Protein AF-A0A383DNS6-F1 (afdb_monomer_lite)

Radius of gyration: 18.75 Å; chains: 1; bounding box: 41×41×56 Å

Structure (mmCIF, N/CA/C/O backbone):
data_AF-A0A383DNS6-F1
#
_entry.id   AF-A0A383DNS6-F1
#
loop_
_atom_site.group_PDB
_atom_site.id
_atom_site.type_symbol
_atom_site.label_atom_id
_atom_site.label_alt_id
_atom_site.label_comp_id
_atom_site.label_asym_id
_atom_site.label_entity_id
_atom_site.label_seq_id
_atom_site.pdbx_PDB_ins_code
_atom_site.Cartn_x
_atom_site.Cartn_y
_atom_site.Cartn_z
_atom_site.occupancy
_atom_site.B_iso_or_equiv
_atom_site.auth_seq_id
_atom_site.auth_comp_id
_atom_site.auth_asym_id
_atom_site.auth_atom_id
_atom_site.pdbx_PDB_model_num
ATOM 1 N N . VAL A 1 1 ? 11.365 8.648 -9.607 1.00 61.88 1 VAL A N 1
ATOM 2 C CA . VAL A 1 1 ? 12.786 8.687 -10.021 1.00 61.88 1 VAL A CA 1
ATOM 3 C C . VAL A 1 1 ? 13.279 7.269 -9.886 1.00 61.88 1 VAL A C 1
ATOM 5 O O . VAL A 1 1 ? 13.293 6.775 -8.764 1.00 61.88 1 VAL A O 1
ATOM 8 N N . GLY A 1 2 ? 13.594 6.636 -11.009 1.00 69.00 2 GLY A N 1
ATOM 9 C CA . GLY A 1 2 ? 14.145 5.286 -11.066 1.00 69.00 2 GLY A CA 1
ATOM 10 C C . GLY A 1 2 ? 15.659 5.307 -11.101 1.00 69.00 2 GLY A C 1
ATOM 11 O O . GLY A 1 2 ? 16.267 6.366 -11.284 1.00 69.00 2 GLY A O 1
ATOM 12 N N . SER A 1 3 ? 16.276 4.141 -10.948 1.00 75.12 3 SER A N 1
ATOM 13 C CA . SER A 1 3 ? 17.708 3.951 -11.169 1.00 75.12 3 SER A CA 1
ATOM 14 C C . SER A 1 3 ? 17.950 2.822 -12.165 1.00 75.12 3 SER A C 1
ATOM 16 O O . SER A 1 3 ? 17.213 1.842 -12.237 1.00 75.12 3 SER A O 1
ATOM 18 N N . CYS A 1 4 ? 18.987 2.975 -12.987 1.00 80.88 4 CYS A N 1
ATOM 19 C CA . CYS A 1 4 ? 19.359 1.946 -13.946 1.00 80.88 4 CYS A CA 1
ATOM 20 C C . CYS A 1 4 ? 19.881 0.713 -13.207 1.00 80.88 4 CYS A C 1
ATOM 22 O O . CYS A 1 4 ? 20.874 0.822 -12.491 1.00 80.88 4 CYS A O 1
ATOM 24 N N . ILE A 1 5 ? 19.299 -0.465 -13.450 1.00 80.81 5 ILE A N 1
ATOM 25 C CA . ILE A 1 5 ? 19.682 -1.704 -12.744 1.00 80.81 5 ILE A CA 1
ATOM 26 C C . ILE A 1 5 ? 21.128 -2.152 -13.028 1.00 80.81 5 ILE A C 1
ATOM 28 O O . ILE A 1 5 ? 21.685 -2.971 -12.305 1.00 80.81 5 ILE A O 1
ATOM 32 N N . GLU A 1 6 ? 21.739 -1.623 -14.092 1.00 86.25 6 GLU A N 1
ATOM 33 C CA . GLU A 1 6 ? 23.095 -1.979 -14.526 1.00 86.25 6 GLU A CA 1
ATOM 34 C C . GLU A 1 6 ? 24.160 -0.999 -14.015 1.00 86.25 6 GLU A C 1
ATOM 36 O O . GLU A 1 6 ? 25.283 -1.400 -13.718 1.00 86.25 6 GLU A O 1
ATOM 41 N N . CYS A 1 7 ? 23.846 0.301 -13.948 1.00 86.38 7 CYS A N 1
ATOM 42 C CA . CYS A 1 7 ? 24.834 1.341 -13.629 1.00 86.38 7 CYS A CA 1
ATOM 43 C C . CYS A 1 7 ? 24.403 2.340 -12.546 1.00 86.38 7 CYS A C 1
ATOM 45 O O . CYS A 1 7 ? 25.157 3.266 -12.255 1.00 86.38 7 CYS A O 1
ATOM 47 N N . ASN A 1 8 ? 23.229 2.157 -11.934 1.00 80.38 8 ASN A N 1
ATOM 48 C CA . ASN A 1 8 ? 22.663 2.977 -10.854 1.00 80.38 8 ASN A CA 1
ATOM 49 C C . ASN A 1 8 ? 22.497 4.471 -11.178 1.00 80.38 8 ASN A C 1
ATOM 51 O O . ASN A 1 8 ? 22.346 5.296 -10.277 1.00 80.38 8 ASN A O 1
ATOM 55 N N . VAL A 1 9 ? 22.515 4.838 -12.460 1.00 83.31 9 VAL A N 1
ATOM 56 C CA . VAL A 1 9 ? 22.232 6.206 -12.905 1.00 83.31 9 VAL A CA 1
ATOM 57 C C . VAL A 1 9 ? 20.741 6.471 -12.753 1.00 83.31 9 VAL A C 1
ATOM 59 O O . VAL A 1 9 ? 19.923 5.668 -13.203 1.00 83.31 9 VAL A O 1
ATOM 62 N N . PHE A 1 10 ? 20.401 7.587 -12.111 1.00 79.75 10 PHE A N 1
ATOM 63 C CA . PHE A 1 10 ? 19.019 7.985 -11.870 1.00 79.75 10 PHE A CA 1
ATOM 64 C C . PHE A 1 10 ? 18.371 8.581 -13.121 1.00 79.75 10 PHE A C 1
ATOM 66 O O . PHE A 1 10 ? 19.014 9.331 -13.855 1.00 79.75 10 PHE A O 1
ATOM 73 N N . PHE A 1 11 ? 17.089 8.290 -13.325 1.00 75.81 11 PHE A N 1
ATOM 74 C CA . PHE A 1 11 ? 16.276 8.849 -14.404 1.00 75.81 11 PHE A CA 1
ATOM 75 C C . PHE A 1 11 ? 14.838 9.122 -13.938 1.00 75.81 11 PHE A C 1
ATOM 77 O O . PHE A 1 11 ? 14.376 8.613 -12.911 1.00 75.81 11 PHE A O 1
ATOM 84 N N . GLU A 1 12 ? 14.121 9.965 -14.678 1.00 72.81 12 GLU A N 1
ATOM 85 C CA . GLU A 1 12 ? 12.687 10.160 -14.462 1.00 72.81 12 GLU A CA 1
ATOM 86 C C . GLU A 1 12 ? 11.922 8.949 -15.003 1.00 72.81 12 GLU A C 1
ATOM 88 O O . GLU A 1 12 ? 12.080 8.562 -16.159 1.00 72.81 12 GLU A O 1
ATOM 93 N N . GLU A 1 13 ? 11.125 8.321 -14.140 1.00 67.06 13 GLU A N 1
ATOM 94 C CA . GLU A 1 13 ? 10.266 7.199 -14.513 1.00 67.06 13 GLU A CA 1
ATOM 95 C C . GLU A 1 13 ? 8.899 7.725 -14.932 1.00 67.06 13 GLU A C 1
ATOM 97 O O . GLU A 1 13 ? 8.251 8.440 -14.165 1.00 67.06 13 GLU A O 1
ATOM 102 N N . GLU A 1 14 ? 8.454 7.324 -16.121 1.00 66.69 14 GLU A N 1
ATOM 103 C CA . GLU A 1 14 ? 7.088 7.519 -16.598 1.00 66.69 14 GLU A CA 1
ATOM 104 C C . GLU A 1 14 ? 6.382 6.166 -16.714 1.00 66.69 14 GLU A C 1
ATOM 106 O O . GLU A 1 14 ? 6.950 5.176 -17.183 1.00 66.69 14 GLU A O 1
ATOM 111 N N . GLU A 1 15 ? 5.123 6.121 -16.287 1.00 62.78 15 GLU A N 1
ATOM 112 C CA . GLU A 1 15 ? 4.321 4.903 -16.335 1.00 62.78 15 GLU A CA 1
ATOM 113 C C . GL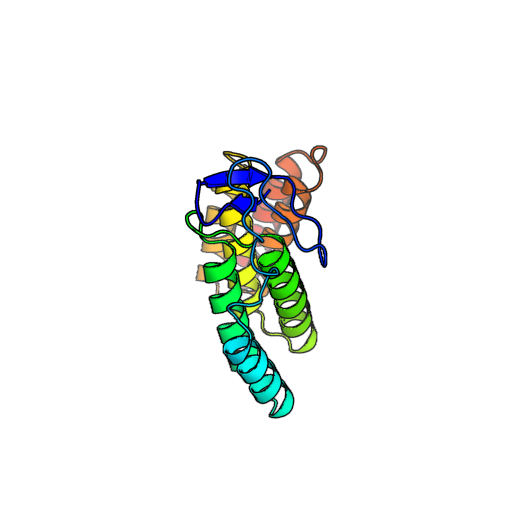U A 1 15 ? 4.086 4.451 -17.787 1.00 62.78 15 GLU A C 1
ATOM 115 O O . GLU A 1 15 ? 3.706 5.238 -18.655 1.00 62.78 15 GLU A O 1
ATOM 120 N N . GLY A 1 16 ? 4.311 3.161 -18.059 1.00 66.44 16 GLY A N 1
ATOM 121 C CA . GLY A 1 16 ? 4.105 2.565 -19.384 1.00 66.44 16 GLY A CA 1
ATOM 122 C C . GLY A 1 16 ? 5.167 2.924 -20.430 1.00 66.44 16 GLY A C 1
ATOM 123 O O . GLY A 1 16 ? 5.022 2.543 -21.594 1.00 66.44 16 GLY A O 1
ATOM 124 N N . VAL A 1 17 ? 6.237 3.627 -20.045 1.00 69.00 17 VAL A N 1
ATOM 125 C CA . VAL A 1 17 ? 7.338 3.983 -20.947 1.00 69.00 17 VAL A CA 1
ATOM 126 C C . VAL A 1 17 ? 8.540 3.086 -20.676 1.00 69.00 17 VAL A C 1
ATOM 128 O O . VAL A 1 17 ? 9.136 3.102 -19.603 1.00 69.00 17 VAL A O 1
ATOM 131 N N . GLN A 1 18 ? 8.936 2.309 -21.684 1.00 72.88 18 GLN A N 1
ATOM 132 C CA . GLN A 1 18 ? 10.202 1.586 -21.641 1.00 72.88 18 GLN A CA 1
ATOM 133 C C . GLN A 1 18 ? 11.370 2.569 -21.725 1.00 72.88 18 GLN A C 1
ATOM 135 O O . GLN A 1 18 ? 11.541 3.269 -22.725 1.00 72.88 18 GLN A O 1
ATOM 140 N N . HIS A 1 19 ? 12.189 2.595 -20.678 1.00 78.62 19 HIS A N 1
ATOM 141 C CA . HIS A 1 19 ? 13.341 3.478 -20.599 1.00 78.62 19 HIS A CA 1
ATOM 142 C C . HIS A 1 19 ? 14.600 2.776 -21.116 1.00 78.62 19 HIS A C 1
ATOM 144 O O . HIS A 1 19 ? 14.892 1.643 -20.741 1.00 78.62 19 HIS A O 1
ATOM 150 N N . VAL A 1 20 ? 15.383 3.443 -21.961 1.00 85.62 20 VAL A N 1
ATOM 151 C CA . VAL A 1 20 ? 16.749 3.010 -22.287 1.00 85.62 20 VAL A CA 1
ATOM 152 C C . VAL A 1 20 ? 17.692 3.923 -21.526 1.00 85.62 20 VAL A C 1
ATOM 154 O O . VAL A 1 20 ? 17.664 5.130 -21.735 1.00 85.62 20 VAL A O 1
ATOM 157 N N . CYS A 1 21 ? 18.530 3.354 -20.659 1.00 86.44 21 CYS A N 1
ATOM 158 C CA . CYS A 1 21 ? 19.497 4.143 -19.905 1.00 86.44 21 CYS A CA 1
ATOM 159 C C . CYS A 1 21 ? 20.480 4.823 -20.867 1.00 86.44 21 CYS A C 1
ATOM 161 O O . CYS A 1 21 ? 21.174 4.142 -21.626 1.00 86.44 21 CYS A O 1
ATOM 163 N N . GLU A 1 22 ? 20.568 6.152 -20.807 1.00 87.50 22 GLU A N 1
ATOM 164 C CA . GLU A 1 22 ? 21.428 6.949 -21.692 1.00 87.50 22 GLU A CA 1
ATOM 165 C C . GLU A 1 22 ? 22.927 6.664 -21.487 1.00 87.50 22 GLU A C 1
ATOM 167 O O . GLU A 1 22 ? 23.709 6.773 -22.429 1.00 87.50 22 GLU A O 1
ATOM 172 N N . GLU A 1 23 ? 23.324 6.226 -20.288 1.00 88.94 23 GLU A N 1
ATOM 173 C CA . GLU A 1 23 ? 24.728 5.991 -19.925 1.00 88.94 23 GLU A CA 1
ATOM 174 C C . GLU A 1 23 ? 25.249 4.616 -20.368 1.00 88.94 23 GLU A C 1
ATOM 176 O O . GLU A 1 23 ? 26.364 4.495 -20.875 1.00 88.94 23 GLU A O 1
ATOM 181 N N . CYS A 1 24 ? 24.460 3.550 -20.194 1.00 91.88 24 CYS A N 1
ATOM 182 C CA . CYS A 1 24 ? 24.890 2.186 -20.535 1.00 91.88 24 CYS A CA 1
ATOM 183 C C . CYS A 1 24 ? 24.183 1.596 -21.768 1.00 91.88 24 CYS A C 1
ATOM 185 O O . CYS A 1 24 ? 24.523 0.491 -22.201 1.00 91.88 24 CYS A O 1
ATOM 187 N N . GLY A 1 25 ? 23.204 2.306 -22.339 1.00 88.62 25 GLY A N 1
ATOM 188 C CA . GLY A 1 25 ? 22.437 1.886 -23.516 1.00 88.62 25 GLY A CA 1
ATOM 189 C C . GLY A 1 25 ? 21.527 0.678 -23.277 1.00 88.62 25 GLY A C 1
ATOM 190 O O . GLY A 1 25 ? 21.075 0.049 -24.236 1.00 88.62 25 GLY A O 1
ATOM 191 N N . LYS A 1 26 ? 21.295 0.298 -22.016 1.00 88.50 26 LYS A N 1
ATOM 192 C CA . LYS A 1 26 ? 20.498 -0.879 -21.654 1.00 88.50 26 LYS A CA 1
ATOM 193 C C . LYS A 1 26 ? 19.033 -0.509 -21.488 1.00 88.50 26 LYS A C 1
ATOM 195 O O . LYS A 1 26 ? 18.700 0.434 -20.769 1.00 88.50 26 LYS A O 1
ATOM 200 N N . LEU A 1 27 ? 18.177 -1.294 -22.139 1.00 87.62 27 LEU A N 1
ATOM 201 C CA . LEU A 1 27 ? 16.736 -1.263 -21.931 1.00 87.62 27 LEU A CA 1
ATOM 202 C C . LEU A 1 27 ? 16.442 -1.667 -20.486 1.00 87.62 27 LEU A C 1
ATOM 204 O O . LEU A 1 27 ? 16.867 -2.736 -20.048 1.00 87.62 27 LEU A O 1
ATOM 208 N N . GLN A 1 28 ? 15.753 -0.796 -19.765 1.00 84.00 28 GLN A N 1
ATOM 209 C CA . GLN A 1 28 ? 15.288 -1.060 -18.417 1.00 84.00 28 GLN A CA 1
ATOM 210 C C . GLN A 1 28 ? 14.033 -1.935 -18.473 1.00 84.00 28 GLN A C 1
ATOM 212 O O . GLN A 1 28 ? 13.234 -1.798 -19.409 1.00 84.00 28 GLN A O 1
ATOM 217 N N . PRO A 1 29 ? 13.865 -2.857 -17.511 1.00 82.75 29 PRO A N 1
ATOM 218 C CA . PRO A 1 29 ? 12.639 -3.630 -17.402 1.00 82.75 29 PRO A CA 1
ATOM 219 C C . PRO A 1 29 ? 11.441 -2.696 -17.202 1.00 82.75 29 PRO A C 1
ATOM 221 O O . PRO A 1 29 ? 11.561 -1.617 -16.628 1.00 82.75 29 PRO A O 1
ATOM 224 N N . GLU A 1 30 ? 10.276 -3.120 -17.684 1.00 83.94 30 GLU A N 1
ATOM 225 C CA . GLU A 1 30 ? 9.032 -2.407 -17.408 1.00 83.94 30 GLU A CA 1
ATOM 226 C C . GLU A 1 30 ? 8.718 -2.474 -15.906 1.00 83.94 30 GLU A C 1
ATOM 228 O O . GLU A 1 30 ? 8.902 -3.521 -15.274 1.00 83.94 30 GLU A O 1
ATOM 233 N N . SER A 1 31 ? 8.240 -1.364 -15.345 1.00 85.19 31 SER A N 1
ATOM 234 C CA . SER A 1 31 ? 7.781 -1.288 -13.956 1.00 85.19 31 SER A CA 1
ATOM 235 C C . SER A 1 31 ? 6.763 -2.398 -13.653 1.00 85.19 31 SER A C 1
ATOM 237 O O . SER A 1 31 ? 5.834 -2.647 -14.425 1.00 85.19 31 SER A O 1
ATOM 239 N N . GLY A 1 32 ? 6.970 -3.120 -12.552 1.00 87.56 32 GLY A N 1
ATOM 240 C CA . GLY A 1 32 ? 6.143 -4.251 -12.127 1.00 87.56 32 GLY A CA 1
ATOM 241 C C . GLY A 1 32 ? 6.368 -5.563 -12.884 1.00 87.56 32 GLY A C 1
ATOM 242 O O . GLY A 1 32 ? 5.757 -6.573 -12.532 1.00 87.56 32 GLY A O 1
ATOM 243 N N . SER A 1 33 ? 7.252 -5.611 -13.888 1.00 88.62 33 SER A N 1
ATOM 244 C CA . SER A 1 33 ? 7.503 -6.837 -14.672 1.00 88.62 33 SER A CA 1
ATOM 245 C C . SER A 1 33 ? 8.072 -8.004 -13.852 1.00 88.62 33 SER A C 1
ATOM 247 O O . SER A 1 33 ? 7.941 -9.160 -14.251 1.00 88.62 33 SER A O 1
ATOM 249 N N . TRP A 1 34 ? 8.659 -7.727 -12.688 1.00 89.56 34 TRP A N 1
ATOM 250 C CA . TRP A 1 34 ? 9.154 -8.735 -11.748 1.00 89.56 34 TRP A CA 1
ATOM 251 C C . TRP A 1 34 ? 8.046 -9.370 -10.888 1.00 89.56 34 TRP A C 1
ATOM 253 O O . TRP A 1 34 ? 8.279 -10.418 -10.291 1.00 89.56 34 TRP A O 1
ATOM 263 N N . ALA A 1 35 ? 6.855 -8.763 -10.828 1.00 93.06 35 ALA A N 1
ATOM 264 C CA . ALA A 1 35 ? 5.786 -9.113 -9.887 1.00 93.06 35 ALA A CA 1
ATOM 265 C C . ALA A 1 35 ? 4.601 -9.863 -10.530 1.00 93.06 35 ALA A C 1
ATOM 267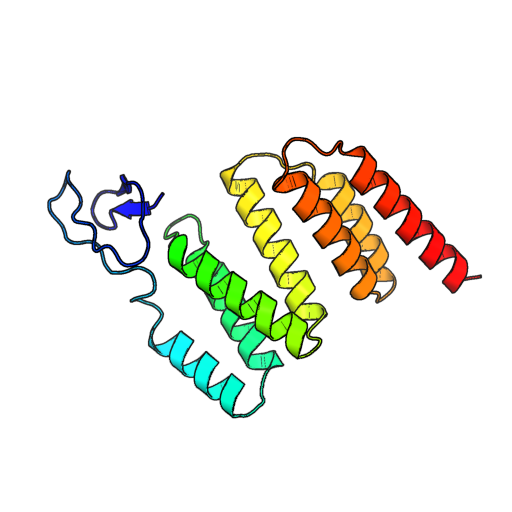 O O . ALA A 1 35 ? 3.516 -9.933 -9.951 1.00 93.06 35 ALA A O 1
ATOM 268 N N . VAL A 1 36 ? 4.764 -10.387 -11.751 1.00 93.69 36 VAL A N 1
ATOM 269 C CA . VAL A 1 36 ? 3.661 -10.968 -12.544 1.00 93.69 36 VAL A CA 1
ATOM 270 C C . VAL A 1 36 ? 2.963 -12.116 -11.811 1.00 93.69 36 VAL A C 1
ATOM 272 O O . VAL A 1 36 ? 1.735 -12.158 -11.760 1.00 93.69 36 VAL A O 1
ATOM 275 N N . GLU A 1 37 ? 3.728 -13.040 -11.231 1.00 96.38 37 GLU A N 1
ATOM 276 C CA . GLU A 1 37 ? 3.174 -14.207 -10.533 1.00 96.38 37 GLU A CA 1
ATOM 277 C C . GLU A 1 37 ? 2.472 -13.806 -9.231 1.00 96.38 37 GLU A C 1
ATOM 279 O O . GLU A 1 37 ? 1.401 -14.318 -8.914 1.00 96.38 37 GLU A O 1
ATOM 284 N N . GLN A 1 38 ? 3.035 -12.840 -8.507 1.00 96.88 38 GLN A N 1
ATOM 285 C CA . GLN A 1 38 ? 2.479 -12.327 -7.260 1.00 96.88 38 GLN A CA 1
ATOM 286 C C . GLN A 1 38 ? 1.172 -11.566 -7.507 1.00 96.88 38 GLN A C 1
ATOM 288 O O . GLN A 1 38 ? 0.209 -11.737 -6.766 1.00 96.88 38 GLN A O 1
ATOM 293 N N . MET A 1 39 ? 1.097 -10.774 -8.579 1.00 97.06 39 MET A N 1
ATOM 294 C CA . MET A 1 39 ? -0.141 -10.098 -8.973 1.00 97.06 39 MET A CA 1
ATOM 295 C C . MET A 1 39 ? -1.222 -11.090 -9.417 1.00 97.06 39 MET A C 1
ATOM 297 O O . MET A 1 39 ? -2.387 -10.906 -9.073 1.00 97.06 39 MET A O 1
ATOM 301 N N . ALA A 1 40 ? -0.846 -12.166 -10.117 1.00 97.81 40 ALA A N 1
ATOM 302 C CA . ALA A 1 40 ? -1.785 -13.230 -10.473 1.00 97.81 40 ALA A CA 1
ATOM 303 C C . ALA A 1 40 ? -2.340 -13.952 -9.231 1.00 97.81 40 ALA A C 1
ATOM 305 O O . ALA A 1 40 ? -3.510 -14.335 -9.207 1.00 97.81 40 ALA A O 1
ATOM 306 N N . GLU A 1 41 ? -1.524 -14.109 -8.188 1.00 98.00 41 GLU A N 1
ATOM 307 C CA . GLU A 1 41 ? -1.973 -14.658 -6.908 1.00 98.00 41 GLU A CA 1
ATOM 308 C C . GLU A 1 41 ? -2.944 -13.714 -6.183 1.00 98.00 41 GLU A C 1
ATOM 310 O O . GLU A 1 41 ? -3.983 -14.165 -5.702 1.00 98.00 41 GLU A O 1
ATOM 315 N N . VAL A 1 42 ? -2.672 -12.404 -6.169 1.00 98.00 42 VAL A N 1
ATOM 316 C CA . VAL A 1 42 ? -3.619 -11.400 -5.648 1.00 98.00 42 VAL A CA 1
ATOM 317 C C . VAL A 1 42 ? -4.959 -11.488 -6.383 1.00 98.00 42 VAL A C 1
ATOM 319 O O . VAL A 1 42 ? -6.008 -11.548 -5.742 1.00 98.00 42 VAL A O 1
ATOM 322 N N . ASP A 1 43 ? -4.937 -11.551 -7.717 1.00 98.25 43 ASP A N 1
ATOM 323 C CA . ASP A 1 43 ? -6.150 -11.676 -8.533 1.00 98.25 43 ASP A CA 1
ATOM 324 C C . ASP A 1 43 ? -6.943 -12.944 -8.178 1.00 98.25 43 ASP A C 1
ATOM 326 O O . ASP A 1 43 ? -8.173 -12.908 -8.061 1.00 98.25 43 ASP A O 1
ATOM 330 N N . ARG A 1 44 ? -6.245 -14.067 -7.962 1.00 98.56 44 ARG A N 1
ATOM 331 C CA . ARG A 1 44 ? -6.859 -15.328 -7.536 1.00 98.56 44 ARG A CA 1
ATOM 332 C C . ARG A 1 44 ? -7.540 -15.176 -6.174 1.00 98.56 44 ARG A C 1
ATOM 334 O O . ARG A 1 44 ? -8.720 -15.508 -6.063 1.00 98.56 44 ARG A O 1
ATOM 341 N N . LEU A 1 45 ? -6.839 -14.641 -5.173 1.00 98.56 45 LEU A N 1
ATOM 342 C CA . LEU A 1 45 ? -7.365 -14.438 -3.817 1.00 98.56 45 LEU A CA 1
ATOM 343 C C . LEU A 1 45 ? -8.592 -13.516 -3.809 1.00 98.56 45 LEU A C 1
ATOM 345 O O . LEU A 1 45 ? -9.607 -13.843 -3.190 1.00 98.56 45 LEU A O 1
ATOM 349 N N . GLU A 1 46 ? -8.548 -12.404 -4.549 1.00 97.38 46 GLU A N 1
ATOM 350 C CA . GLU A 1 46 ? -9.698 -11.503 -4.684 1.00 97.38 46 GLU A CA 1
ATOM 351 C C . GLU A 1 46 ? -10.903 -12.214 -5.315 1.00 97.38 46 GLU A C 1
ATOM 353 O O . GLU A 1 46 ? -12.029 -12.056 -4.836 1.00 97.38 46 GLU A O 1
ATOM 358 N N . SER A 1 47 ? -10.676 -13.037 -6.346 1.00 97.69 47 SER A N 1
ATOM 359 C CA . SER A 1 47 ? -11.743 -13.791 -7.019 1.00 97.69 47 SER A CA 1
ATOM 360 C C . SER A 1 47 ? -12.391 -14.862 -6.132 1.00 97.69 47 SER A C 1
ATOM 362 O O . SER A 1 47 ? -13.572 -15.174 -6.296 1.00 97.69 47 SER A O 1
ATOM 364 N N . GLU A 1 48 ? -11.642 -15.397 -5.168 1.00 98.06 48 GLU A N 1
ATOM 365 C CA . GLU A 1 48 ? -12.111 -16.385 -4.191 1.00 98.06 48 GLU A CA 1
ATOM 366 C C . GLU A 1 48 ? -12.800 -15.740 -2.975 1.00 98.06 48 GLU A C 1
ATOM 368 O O . GLU A 1 48 ? -13.343 -16.446 -2.124 1.00 98.06 48 GLU A O 1
ATOM 373 N N . GLY A 1 49 ? -12.814 -14.405 -2.892 1.00 97.62 49 GLY A N 1
ATOM 374 C CA . GLY A 1 49 ? -13.346 -13.659 -1.749 1.00 97.62 49 GLY A CA 1
ATOM 375 C C . GLY A 1 49 ? -12.406 -13.619 -0.539 1.00 97.62 49 GLY A C 1
ATOM 376 O O . GLY A 1 49 ? -12.801 -13.145 0.528 1.00 97.62 49 GLY A O 1
ATOM 377 N N . ALA A 1 50 ? -11.163 -14.081 -0.696 1.00 98.06 50 ALA A N 1
ATOM 378 C CA . ALA A 1 50 ? -10.102 -14.052 0.309 1.00 98.06 50 ALA A CA 1
ATOM 379 C C . ALA A 1 50 ? -9.468 -12.647 0.384 1.00 98.06 50 ALA A C 1
ATOM 381 O O . ALA A 1 50 ? -8.282 -12.443 0.128 1.00 98.06 50 ALA A O 1
ATOM 382 N N . HIS A 1 51 ? -10.295 -11.631 0.661 1.00 98.12 51 HIS A N 1
ATOM 383 C CA . HIS A 1 51 ? -9.896 -10.222 0.567 1.00 98.12 51 HIS A CA 1
ATOM 384 C C . HIS A 1 51 ? -8.843 -9.820 1.605 1.00 98.12 51 HIS A C 1
ATOM 386 O O . HIS A 1 51 ? -8.035 -8.936 1.336 1.00 98.12 51 HIS A O 1
ATOM 392 N N . SER A 1 52 ? -8.842 -10.457 2.781 1.00 97.56 52 SER A N 1
ATOM 393 C CA . SER A 1 52 ? -7.821 -10.212 3.805 1.00 97.56 52 SER A CA 1
ATOM 394 C C . SER A 1 52 ? -6.458 -10.702 3.323 1.00 97.56 52 SER A C 1
ATOM 396 O O . SER A 1 52 ? -5.489 -9.956 3.382 1.00 97.56 52 SER A O 1
ATOM 398 N N . GLU A 1 53 ? -6.398 -11.920 2.787 1.00 98.38 53 GLU A N 1
ATOM 399 C CA . GLU A 1 53 ? -5.176 -12.514 2.250 1.00 98.38 53 GLU A CA 1
ATOM 400 C C . GLU A 1 53 ? -4.673 -11.759 1.012 1.00 98.38 53 GLU A C 1
ATOM 402 O O . GLU A 1 53 ? -3.474 -11.528 0.875 1.00 98.38 53 GLU A O 1
ATOM 407 N N . ALA A 1 54 ? -5.579 -11.312 0.135 1.00 98.38 54 ALA A N 1
ATOM 408 C CA . ALA A 1 54 ? -5.225 -10.459 -0.998 1.00 98.38 54 ALA A CA 1
ATOM 409 C C . ALA A 1 54 ? -4.615 -9.121 -0.546 1.00 98.38 54 ALA A C 1
ATOM 411 O O . ALA A 1 54 ? -3.638 -8.654 -1.132 1.00 98.38 54 ALA A O 1
ATOM 412 N N . ALA A 1 55 ? -5.163 -8.511 0.511 1.00 97.81 55 ALA A N 1
ATOM 413 C CA . ALA A 1 55 ? -4.622 -7.281 1.081 1.00 97.81 55 ALA A CA 1
ATOM 414 C C . ALA A 1 55 ? -3.240 -7.500 1.715 1.00 97.81 55 ALA A C 1
ATOM 416 O O . ALA A 1 55 ? -2.356 -6.663 1.534 1.00 97.81 55 ALA A O 1
ATOM 417 N N . ASP A 1 56 ? -3.033 -8.624 2.404 1.00 97.62 56 ASP A N 1
ATOM 418 C CA . ASP A 1 56 ? -1.733 -8.976 2.981 1.00 97.62 56 ASP A CA 1
ATOM 419 C C . ASP A 1 56 ? -0.678 -9.188 1.873 1.00 97.62 56 ASP A C 1
ATOM 421 O O . ASP A 1 56 ? 0.420 -8.636 1.954 1.00 97.62 56 ASP A O 1
ATOM 425 N N . ALA A 1 57 ? -1.031 -9.877 0.782 1.00 97.69 57 ALA A N 1
ATOM 426 C CA . ALA A 1 57 ? -0.153 -10.061 -0.378 1.00 97.69 57 ALA A CA 1
ATOM 427 C C . ALA A 1 57 ? 0.185 -8.733 -1.089 1.00 97.69 57 ALA A C 1
ATOM 429 O O . ALA A 1 57 ? 1.334 -8.491 -1.465 1.00 97.69 57 ALA A O 1
ATOM 430 N N . LEU A 1 58 ? -0.794 -7.834 -1.242 1.00 97.75 58 LEU A N 1
ATOM 431 C CA . LEU A 1 58 ? -0.559 -6.488 -1.778 1.00 97.75 58 LEU A CA 1
ATOM 432 C C . LEU A 1 58 ? 0.343 -5.652 -0.866 1.00 97.75 58 LEU A C 1
ATOM 434 O O . LEU A 1 58 ? 1.171 -4.888 -1.357 1.00 97.75 58 LEU A O 1
ATOM 438 N N . LEU A 1 59 ? 0.208 -5.788 0.452 1.00 95.62 59 LEU A N 1
ATOM 439 C CA . LEU A 1 59 ? 1.056 -5.087 1.407 1.00 95.62 59 LEU A CA 1
ATOM 440 C C . LEU A 1 59 ? 2.518 -5.553 1.309 1.00 95.62 59 LEU A C 1
ATOM 442 O O . LEU A 1 59 ? 3.423 -4.718 1.332 1.00 95.62 59 LEU A O 1
ATOM 446 N N . GLU A 1 60 ? 2.759 -6.857 1.158 1.00 94.62 60 GLU A N 1
ATOM 447 C CA . GLU A 1 60 ? 4.104 -7.392 0.905 1.00 94.62 60 GLU A CA 1
ATOM 448 C C . GLU A 1 60 ? 4.697 -6.826 -0.390 1.00 94.62 60 GLU A C 1
ATOM 450 O O . GLU A 1 60 ? 5.819 -6.317 -0.384 1.00 94.62 60 GLU A O 1
ATOM 455 N N . LEU A 1 61 ? 3.916 -6.820 -1.475 1.00 94.62 61 LEU A N 1
ATOM 456 C CA . LEU A 1 61 ? 4.332 -6.229 -2.749 1.00 94.62 61 LEU A CA 1
ATOM 457 C C . LEU A 1 61 ? 4.650 -4.740 -2.631 1.00 94.62 61 LEU A C 1
ATOM 459 O O . LEU A 1 61 ? 5.640 -4.282 -3.201 1.00 94.62 61 LEU A O 1
ATOM 463 N N . PHE A 1 62 ? 3.846 -3.993 -1.874 1.00 93.62 62 PHE A N 1
ATOM 464 C CA . PHE A 1 62 ? 4.086 -2.578 -1.616 1.00 93.62 62 PHE A CA 1
ATOM 465 C C . PHE A 1 62 ? 5.434 -2.370 -0.918 1.00 93.62 62 PHE A C 1
ATOM 467 O O . PHE A 1 62 ? 6.228 -1.535 -1.347 1.00 93.62 62 PHE A O 1
ATOM 474 N N . TYR A 1 63 ? 5.738 -3.169 0.110 1.00 89.19 63 TYR A N 1
ATOM 475 C CA . TYR A 1 63 ? 7.032 -3.100 0.789 1.00 89.19 63 TYR A CA 1
ATOM 476 C C . TYR A 1 63 ? 8.203 -3.422 -0.137 1.00 89.19 63 TYR A C 1
ATOM 478 O O . TYR A 1 63 ? 9.194 -2.697 -0.107 1.00 89.19 63 TYR A O 1
ATOM 486 N N . THR A 1 64 ? 8.095 -4.472 -0.955 1.00 89.81 64 THR A N 1
ATOM 487 C CA . THR A 1 64 ? 9.153 -4.852 -1.901 1.00 89.81 64 THR A CA 1
ATOM 488 C C . THR A 1 64 ? 9.373 -3.775 -2.963 1.00 89.81 64 THR A C 1
ATOM 490 O O . THR A 1 64 ? 10.511 -3.404 -3.235 1.00 89.81 64 THR A O 1
ATOM 493 N N . ALA A 1 65 ? 8.298 -3.226 -3.530 1.00 88.88 65 ALA A N 1
ATOM 494 C CA . ALA A 1 65 ? 8.379 -2.201 -4.568 1.00 88.88 65 ALA A CA 1
ATOM 495 C C . ALA A 1 65 ? 8.920 -0.859 -4.040 1.00 88.88 65 ALA A C 1
ATOM 497 O O . ALA A 1 65 ? 9.596 -0.125 -4.759 1.00 88.88 65 ALA A O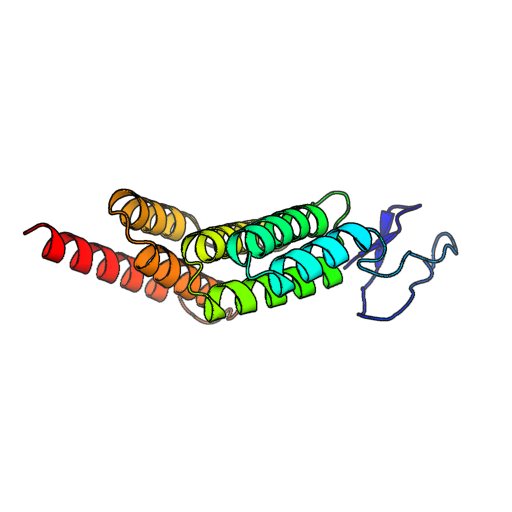 1
ATOM 498 N N . SER A 1 66 ? 8.654 -0.533 -2.774 1.00 84.12 66 SER A N 1
ATOM 499 C CA . SER A 1 66 ? 9.150 0.683 -2.117 1.00 84.12 66 SER A CA 1
ATOM 500 C C . SER A 1 66 ? 10.475 0.497 -1.366 1.00 84.12 66 SER A C 1
ATOM 502 O O . SER A 1 66 ? 10.866 1.381 -0.589 1.00 84.12 66 SER A O 1
ATOM 504 N N . ASP A 1 67 ? 11.153 -0.641 -1.537 1.00 81.19 67 ASP A N 1
ATOM 505 C CA . ASP A 1 67 ? 12.455 -0.876 -0.920 1.00 81.19 67 ASP A CA 1
ATOM 506 C C . ASP A 1 67 ? 13.524 0.036 -1.537 1.00 81.19 67 ASP A C 1
ATOM 508 O O . ASP A 1 67 ? 13.604 0.211 -2.750 1.00 81.19 67 ASP A O 1
ATOM 512 N N . HIS A 1 68 ? 14.360 0.635 -0.691 1.00 63.84 68 HIS A N 1
ATOM 513 C CA . HIS A 1 68 ? 15.282 1.700 -1.079 1.00 63.84 68 HIS A CA 1
ATOM 514 C C . HIS A 1 68 ? 16.344 1.239 -2.087 1.00 63.84 68 HIS A C 1
ATOM 516 O O . HIS A 1 68 ? 16.807 2.048 -2.890 1.00 63.84 68 HIS A O 1
ATOM 522 N N . GLU A 1 69 ? 16.716 -0.041 -2.055 1.00 62.75 69 GLU A N 1
ATOM 523 C CA . GLU A 1 69 ? 17.771 -0.603 -2.905 1.00 62.75 69 GLU A CA 1
ATOM 524 C C . GLU A 1 69 ? 17.299 -0.938 -4.328 1.00 62.75 69 GLU A C 1
ATOM 526 O O . GLU A 1 69 ? 18.117 -0.958 -5.245 1.00 62.75 69 GLU A O 1
ATOM 531 N N . TYR A 1 70 ? 15.998 -1.171 -4.529 1.00 62.38 70 TYR A N 1
ATOM 532 C CA . TYR A 1 70 ? 15.437 -1.663 -5.798 1.00 62.38 70 TYR A CA 1
ATOM 533 C C . TYR A 1 70 ? 14.287 -0.798 -6.339 1.00 62.38 70 TYR A C 1
ATOM 535 O O . TYR A 1 70 ? 13.665 -1.152 -7.333 1.00 62.38 70 TYR A O 1
ATOM 543 N N . SER A 1 71 ? 13.981 0.308 -5.659 1.00 73.06 71 SER A N 1
ATOM 544 C CA . SER A 1 71 ? 12.656 0.922 -5.672 1.00 73.06 71 SER A CA 1
ATOM 545 C C . SER A 1 71 ? 12.019 1.087 -7.054 1.00 73.06 71 SER A C 1
ATOM 547 O O . SER A 1 71 ? 12.491 1.857 -7.885 1.00 73.06 71 SER A O 1
ATOM 549 N N . ASP A 1 72 ? 10.885 0.415 -7.231 1.00 83.88 72 ASP A N 1
ATOM 550 C CA . ASP A 1 72 ? 10.007 0.492 -8.392 1.00 83.88 72 ASP A CA 1
ATOM 551 C C . ASP A 1 72 ? 8.806 1.375 -8.025 1.00 83.88 72 ASP A C 1
ATOM 553 O O . ASP A 1 72 ? 7.734 0.902 -7.626 1.00 83.88 72 ASP A O 1
ATOM 557 N N . TRP A 1 73 ? 9.024 2.694 -8.063 1.00 81.19 73 TRP A N 1
ATOM 558 C CA . TRP A 1 73 ? 8.047 3.668 -7.575 1.00 81.19 73 TRP A CA 1
ATOM 559 C C . TRP A 1 73 ? 6.701 3.575 -8.290 1.00 81.19 73 TRP A C 1
ATOM 561 O O . TRP A 1 73 ? 5.693 3.487 -7.579 1.00 81.19 73 TRP A O 1
ATOM 571 N N . PRO A 1 74 ? 6.635 3.571 -9.637 1.00 84.44 74 PRO A N 1
ATOM 572 C CA . PRO A 1 74 ? 5.358 3.511 -10.337 1.00 84.44 74 PRO A CA 1
ATOM 573 C C . PRO A 1 74 ? 4.567 2.256 -9.956 1.00 84.44 74 PRO A C 1
ATOM 575 O O . PRO A 1 74 ? 3.369 2.342 -9.677 1.00 84.44 74 PRO A O 1
ATOM 578 N N . PHE A 1 75 ? 5.240 1.108 -9.828 1.00 88.62 75 PHE A N 1
ATOM 579 C CA . PHE A 1 75 ? 4.583 -0.118 -9.394 1.00 88.62 75 PHE A CA 1
ATOM 580 C C . PHE A 1 75 ? 4.108 -0.032 -7.941 1.00 88.62 75 PHE A C 1
ATOM 582 O O . PHE A 1 75 ? 2.975 -0.415 -7.649 1.00 88.62 75 PHE A O 1
ATOM 589 N N . SER A 1 76 ? 4.915 0.528 -7.034 1.00 89.62 76 SER A N 1
ATOM 590 C CA . SER A 1 76 ? 4.515 0.688 -5.631 1.00 89.62 76 SER A CA 1
ATOM 591 C C . SER A 1 76 ? 3.267 1.563 -5.465 1.00 89.62 76 SER A C 1
ATOM 593 O O . SER A 1 76 ? 2.382 1.219 -4.682 1.00 89.62 76 SER A O 1
ATOM 595 N N . TRP A 1 77 ? 3.135 2.640 -6.248 1.00 87.38 77 TRP A N 1
ATOM 596 C CA . TRP A 1 77 ? 1.944 3.493 -6.236 1.00 87.38 77 TRP A CA 1
ATOM 597 C C . TRP A 1 77 ? 0.710 2.727 -6.702 1.00 87.38 77 TRP A C 1
ATOM 599 O O . TRP A 1 77 ? -0.306 2.726 -6.009 1.00 87.38 77 TRP A O 1
ATOM 609 N N . LYS A 1 78 ? 0.821 1.992 -7.812 1.00 90.94 78 LYS A N 1
ATOM 610 C CA . LYS A 1 78 ? -0.264 1.160 -8.345 1.00 90.94 78 LYS A CA 1
ATOM 611 C C . LYS A 1 78 ? -0.720 0.082 -7.356 1.00 90.94 78 LYS A C 1
ATOM 613 O O . LYS A 1 78 ? -1.919 -0.132 -7.173 1.00 90.94 78 LYS A O 1
ATOM 618 N N . VAL A 1 79 ? 0.226 -0.592 -6.700 1.00 95.06 79 VAL A N 1
ATOM 619 C CA . VAL A 1 79 ? -0.068 -1.576 -5.646 1.00 95.06 79 VAL A CA 1
ATOM 620 C C . VAL A 1 79 ? -0.748 -0.899 -4.452 1.00 95.06 79 VAL A C 1
ATOM 622 O O . VAL A 1 79 ? -1.757 -1.404 -3.960 1.00 95.06 79 VAL A O 1
ATOM 625 N N . GLY A 1 80 ? -0.250 0.263 -4.023 1.00 93.56 80 GLY A N 1
ATOM 626 C CA . GLY A 1 80 ? -0.824 1.039 -2.924 1.00 93.56 80 GLY A CA 1
ATOM 627 C C . GLY A 1 80 ? -2.257 1.507 -3.193 1.00 93.56 80 GLY A C 1
ATOM 628 O O . GLY A 1 80 ? -3.116 1.376 -2.323 1.00 93.56 80 GLY A O 1
ATOM 629 N N . GLU A 1 81 ? -2.558 1.991 -4.400 1.00 93.31 81 GLU A N 1
ATOM 630 C CA . GLU A 1 81 ? -3.918 2.381 -4.798 1.00 93.31 81 GLU A CA 1
ATOM 631 C C . GLU A 1 81 ? -4.887 1.194 -4.789 1.00 93.31 81 GLU A C 1
ATOM 633 O O . GLU A 1 81 ? -6.015 1.309 -4.296 1.00 93.31 81 GLU A O 1
ATOM 638 N N . ARG A 1 82 ? -4.442 0.032 -5.286 1.00 96.31 82 ARG A N 1
ATOM 639 C CA . ARG A 1 82 ? -5.239 -1.199 -5.248 1.00 96.31 82 ARG A CA 1
ATOM 640 C C . ARG A 1 82 ? -5.502 -1.648 -3.810 1.00 96.31 82 ARG A C 1
ATOM 642 O O . ARG A 1 82 ? -6.647 -1.947 -3.473 1.00 96.31 82 ARG A O 1
ATOM 649 N N . LEU A 1 83 ? -4.476 -1.636 -2.958 1.00 96.81 83 LEU A N 1
ATOM 650 C CA . LEU A 1 83 ? -4.589 -1.981 -1.539 1.00 96.81 83 LEU A CA 1
ATOM 651 C C . LEU A 1 83 ? -5.542 -1.038 -0.793 1.00 96.81 83 LEU A C 1
ATOM 653 O O . LEU A 1 83 ? -6.399 -1.501 -0.041 1.00 96.81 83 LEU A O 1
ATOM 657 N N . GLU A 1 84 ? -5.451 0.270 -1.041 1.00 93.25 84 GLU A N 1
ATOM 658 C CA . GLU A 1 84 ? -6.365 1.275 -0.489 1.00 93.25 84 GLU A CA 1
ATOM 659 C C . GLU A 1 84 ? -7.820 0.982 -0.893 1.00 93.25 84 GLU A C 1
ATOM 661 O O . GLU A 1 84 ? -8.725 0.995 -0.051 1.00 93.25 84 GLU A O 1
ATOM 666 N N . GLY A 1 85 ? -8.051 0.690 -2.177 1.00 95.06 85 GLY A N 1
ATOM 667 C CA . GLY A 1 85 ? -9.370 0.357 -2.711 1.00 95.06 85 GLY A CA 1
ATOM 668 C C . GLY A 1 85 ? -9.956 -0.914 -2.095 1.00 95.06 85 GLY A C 1
ATOM 669 O O . GLY A 1 85 ? -11.116 -0.914 -1.664 1.00 95.06 85 GLY A O 1
ATOM 670 N N . LEU A 1 86 ? -9.151 -1.974 -1.995 1.00 96.56 86 LEU A N 1
ATOM 671 C CA . LEU A 1 86 ? -9.548 -3.252 -1.405 1.00 96.56 86 LEU A CA 1
ATOM 672 C C . LEU A 1 86 ? -9.897 -3.087 0.082 1.00 96.56 86 LEU A C 1
ATOM 674 O O . LEU A 1 86 ? -10.971 -3.508 0.523 1.00 96.56 86 LEU A O 1
ATOM 678 N N . CYS A 1 87 ? -9.042 -2.387 0.834 1.00 94.62 87 CYS A N 1
ATOM 679 C CA . CYS A 1 87 ? -9.256 -2.111 2.251 1.00 94.62 87 CYS A CA 1
ATOM 680 C C . CYS A 1 87 ? -10.560 -1.353 2.511 1.00 94.62 87 CYS A C 1
ATOM 682 O O . CYS A 1 87 ? -11.351 -1.754 3.370 1.00 94.62 87 CYS A O 1
ATOM 684 N N . ARG A 1 88 ? -10.811 -0.278 1.752 1.00 91.69 88 ARG A N 1
ATOM 685 C CA . ARG A 1 88 ? -12.031 0.532 1.886 1.00 91.69 88 ARG A CA 1
ATOM 686 C C . ARG A 1 88 ? -13.288 -0.250 1.527 1.00 91.69 88 ARG A C 1
ATOM 688 O O . ARG A 1 88 ? -14.299 -0.114 2.210 1.00 91.69 88 ARG A O 1
ATOM 695 N N . THR A 1 89 ? -13.228 -1.056 0.470 1.00 96.12 89 THR A N 1
ATOM 696 C CA . THR A 1 89 ? -14.390 -1.798 -0.039 1.00 96.12 89 THR A CA 1
ATOM 697 C C . THR A 1 89 ? -14.829 -2.897 0.926 1.00 96.12 89 THR A C 1
ATOM 699 O O . THR A 1 89 ? -16.026 -3.088 1.130 1.00 96.12 89 THR A O 1
ATOM 702 N N . HIS A 1 90 ? -13.875 -3.586 1.557 1.00 95.88 90 HIS A N 1
ATOM 703 C CA . HIS A 1 90 ? -14.153 -4.752 2.401 1.00 95.88 90 HIS A CA 1
ATOM 704 C C . HIS A 1 90 ? -13.989 -4.499 3.905 1.00 95.88 90 HIS A C 1
ATOM 706 O O . HIS A 1 90 ? -14.133 -5.424 4.700 1.00 95.88 90 HIS A O 1
ATOM 712 N N . GLY A 1 91 ? -13.726 -3.256 4.320 1.00 92.62 91 GLY A N 1
ATOM 713 C CA . GLY A 1 91 ? -13.619 -2.892 5.735 1.00 92.62 91 GLY A CA 1
ATOM 714 C C . GLY A 1 91 ? -12.400 -3.500 6.436 1.00 92.62 91 GLY A C 1
ATOM 715 O O . GLY A 1 91 ? -12.473 -3.827 7.621 1.00 92.62 91 GLY A O 1
ATOM 716 N N . LEU A 1 92 ? -11.280 -3.651 5.725 1.00 93.06 92 LEU A N 1
ATOM 717 C CA . LEU A 1 92 ? -10.047 -4.270 6.232 1.00 93.06 92 LEU A CA 1
ATOM 718 C C . LEU A 1 92 ? -9.221 -3.265 7.052 1.00 93.06 92 LEU A C 1
ATOM 720 O O . LEU A 1 92 ? -8.117 -2.875 6.677 1.00 93.06 92 LEU A O 1
ATOM 724 N N . ALA A 1 93 ? -9.786 -2.794 8.166 1.00 86.38 93 ALA A N 1
ATOM 725 C CA . ALA A 1 93 ? -9.244 -1.668 8.932 1.00 86.38 93 ALA A CA 1
ATOM 726 C C . ALA A 1 93 ? -7.795 -1.883 9.407 1.00 86.38 93 ALA A C 1
ATOM 728 O O . ALA A 1 93 ? -7.008 -0.939 9.418 1.00 86.38 93 ALA A O 1
ATOM 729 N N . ASN A 1 94 ? -7.423 -3.116 9.761 1.00 85.81 94 ASN A N 1
ATOM 730 C CA . ASN A 1 94 ? -6.069 -3.426 10.221 1.00 85.81 94 ASN A CA 1
ATOM 731 C C . ASN A 1 94 ? -5.045 -3.294 9.088 1.00 85.81 94 ASN A C 1
ATOM 733 O O . ASN A 1 94 ? -4.066 -2.566 9.241 1.00 85.81 94 ASN A O 1
ATOM 737 N N . GLN A 1 95 ? -5.284 -3.936 7.942 1.00 92.00 95 GLN A N 1
ATOM 738 C CA . GLN A 1 95 ? -4.421 -3.811 6.765 1.00 92.00 95 GLN A CA 1
ATOM 739 C C . GLN A 1 95 ? -4.331 -2.365 6.296 1.00 92.00 95 GLN A C 1
ATOM 741 O O . GLN A 1 95 ? -3.250 -1.883 5.968 1.00 92.00 95 GLN A O 1
ATOM 746 N N . HIS A 1 96 ? -5.453 -1.648 6.347 1.00 89.62 96 HIS A N 1
ATOM 747 C CA . HIS A 1 96 ? -5.508 -0.244 5.978 1.00 89.62 96 HIS A CA 1
ATOM 748 C C . HIS A 1 96 ? -4.579 0.600 6.857 1.00 89.62 96 HIS A C 1
ATOM 750 O O . HIS A 1 96 ? -3.766 1.366 6.346 1.00 89.62 96 HIS A O 1
ATOM 756 N N . VAL A 1 97 ? -4.644 0.425 8.181 1.00 84.19 97 VAL A N 1
ATOM 757 C CA . VAL A 1 97 ? -3.744 1.095 9.134 1.00 84.19 97 VAL A CA 1
ATOM 758 C C . VAL A 1 97 ? -2.282 0.759 8.837 1.00 84.19 97 VAL A C 1
ATOM 760 O O . VAL A 1 97 ? -1.443 1.661 8.792 1.00 84.19 97 VAL A O 1
ATOM 763 N N . VAL A 1 98 ? -1.965 -0.519 8.610 1.00 88.44 98 VAL A N 1
ATOM 764 C CA . VAL A 1 98 ? -0.589 -0.958 8.334 1.00 88.44 98 VAL A CA 1
ATOM 765 C C . VAL A 1 98 ? -0.058 -0.348 7.034 1.00 88.44 98 VAL A C 1
ATOM 767 O O . VAL A 1 98 ? 1.067 0.157 7.024 1.00 88.44 98 VAL A O 1
ATOM 770 N N . PHE A 1 99 ? -0.872 -0.313 5.978 1.00 89.50 99 PHE A N 1
ATOM 771 C CA . PHE A 1 99 ? -0.538 0.333 4.710 1.00 89.50 99 PHE A CA 1
ATOM 772 C C . PHE A 1 99 ? -0.209 1.818 4.891 1.00 89.50 99 PHE A C 1
ATOM 774 O O . PHE A 1 99 ? 0.853 2.269 4.466 1.00 89.50 99 PHE A O 1
ATOM 781 N N . HIS A 1 100 ? -1.063 2.581 5.578 1.00 83.81 100 HIS A N 1
ATOM 782 C CA . HIS A 1 100 ? -0.823 4.013 5.795 1.00 83.81 100 HIS A CA 1
ATOM 783 C C . HIS A 1 100 ? 0.442 4.271 6.624 1.00 83.81 100 HIS A C 1
ATOM 785 O O . HIS A 1 100 ? 1.222 5.164 6.294 1.00 83.81 100 HIS A O 1
ATOM 791 N N . ILE A 1 101 ? 0.711 3.456 7.653 1.00 82.44 101 ILE A N 1
ATOM 792 C CA . ILE A 1 101 ? 1.973 3.530 8.412 1.00 82.44 101 ILE A CA 1
ATOM 793 C C . ILE A 1 101 ? 3.177 3.255 7.501 1.00 82.44 101 ILE A C 1
ATOM 795 O O . ILE A 1 101 ? 4.182 3.967 7.578 1.00 82.44 101 ILE A O 1
ATOM 799 N N . ALA A 1 102 ? 3.096 2.227 6.651 1.00 83.69 102 ALA A N 1
ATOM 800 C CA . ALA A 1 102 ? 4.148 1.893 5.695 1.00 83.69 102 ALA A CA 1
ATOM 801 C C . ALA A 1 102 ? 4.427 3.068 4.754 1.00 83.69 102 ALA A C 1
ATOM 803 O O . ALA A 1 102 ? 5.573 3.498 4.619 1.00 83.69 102 ALA A O 1
ATOM 804 N N . HIS A 1 103 ? 3.367 3.617 4.169 1.00 83.06 103 HIS A N 1
ATOM 805 C CA . HIS A 1 103 ? 3.431 4.698 3.201 1.00 83.06 103 HIS A CA 1
ATOM 806 C C . HIS A 1 103 ? 4.042 5.966 3.806 1.00 83.06 103 HIS A C 1
ATOM 808 O O . HIS A 1 103 ? 4.966 6.542 3.236 1.00 83.06 103 HIS A O 1
ATOM 814 N N . ILE A 1 104 ? 3.617 6.358 5.011 1.00 76.94 104 ILE A N 1
ATOM 815 C CA . ILE A 1 104 ? 4.191 7.512 5.717 1.00 76.94 104 ILE A CA 1
ATOM 816 C C . ILE A 1 104 ? 5.693 7.318 5.941 1.00 76.94 104 ILE A C 1
ATOM 818 O O . ILE A 1 104 ? 6.477 8.216 5.639 1.00 76.94 104 ILE A O 1
ATOM 822 N N . ARG A 1 105 ? 6.116 6.143 6.420 1.00 76.88 105 ARG A N 1
ATOM 823 C CA . ARG A 1 105 ? 7.541 5.842 6.649 1.00 76.88 105 ARG A CA 1
ATOM 824 C C . ARG A 1 105 ? 8.359 5.888 5.364 1.00 76.88 105 ARG A C 1
ATOM 826 O O . ARG A 1 105 ? 9.508 6.320 5.384 1.00 76.88 105 ARG A O 1
ATOM 833 N N . ILE A 1 106 ? 7.781 5.439 4.256 1.00 77.56 106 ILE A N 1
ATOM 834 C CA . ILE A 1 106 ? 8.405 5.525 2.939 1.00 77.56 106 ILE A CA 1
ATOM 835 C C . ILE A 1 106 ? 8.602 6.993 2.537 1.00 77.56 106 ILE A C 1
ATOM 837 O O . ILE A 1 106 ? 9.730 7.391 2.245 1.00 77.56 106 ILE A O 1
ATOM 841 N N . LEU A 1 107 ? 7.553 7.814 2.630 1.00 73.62 107 LEU A N 1
ATOM 842 C CA . LEU A 1 107 ? 7.628 9.242 2.307 1.00 73.62 107 LEU A CA 1
ATOM 843 C C . LEU A 1 107 ? 8.618 9.992 3.208 1.00 73.62 107 LEU A C 1
ATOM 845 O O . LEU A 1 107 ? 9.330 10.873 2.735 1.00 73.62 107 LEU A O 1
ATOM 849 N N . GLN A 1 108 ? 8.722 9.623 4.488 1.00 71.38 108 GLN A N 1
ATOM 850 C CA . GLN A 1 108 ? 9.733 10.176 5.398 1.00 71.38 108 GLN A CA 1
ATOM 851 C C . GLN A 1 108 ? 11.159 9.896 4.940 1.00 71.38 108 GLN A C 1
ATOM 853 O O . GLN A 1 108 ? 12.024 10.768 5.016 1.00 71.38 108 GLN A O 1
ATOM 858 N N . ARG A 1 109 ? 11.428 8.670 4.480 1.00 70.81 109 ARG A N 1
ATOM 859 C CA . ARG A 1 109 ? 12.758 8.318 3.973 1.00 70.81 109 ARG A CA 1
ATOM 860 C C . ARG A 1 109 ? 13.117 9.136 2.735 1.00 70.81 109 ARG A C 1
ATOM 862 O O . ARG A 1 109 ? 14.277 9.499 2.583 1.00 70.81 109 ARG A O 1
ATOM 869 N N . GLN A 1 110 ? 12.139 9.440 1.886 1.00 66.69 110 GLN A N 1
ATOM 870 C CA . GLN A 1 110 ? 12.355 10.176 0.639 1.00 66.69 110 GLN A CA 1
ATOM 871 C C . GLN A 1 110 ? 12.464 11.692 0.838 1.00 66.69 110 GLN A C 1
ATOM 873 O O . GLN A 1 110 ? 13.357 12.322 0.279 1.00 66.69 110 GLN A O 1
ATOM 878 N N . ASN A 1 111 ? 11.569 12.278 1.636 1.00 64.75 111 ASN A N 1
ATOM 879 C CA . ASN A 1 111 ? 11.406 13.731 1.748 1.00 64.75 111 ASN A CA 1
ATOM 880 C C . ASN A 1 111 ? 12.055 14.326 3.013 1.00 64.75 111 ASN A C 1
ATOM 882 O O . ASN A 1 111 ? 11.985 15.535 3.237 1.00 64.75 111 ASN A O 1
ATOM 886 N N . GLY A 1 112 ? 12.693 13.498 3.847 1.00 60.50 112 GLY A N 1
ATOM 887 C CA . GLY A 1 112 ? 13.217 13.899 5.150 1.00 60.50 112 GLY A CA 1
ATOM 888 C C . GLY A 1 112 ? 12.142 13.896 6.243 1.00 60.50 112 GLY A C 1
ATOM 889 O O . GLY A 1 112 ? 11.052 13.352 6.073 1.00 60.50 112 GLY A O 1
ATOM 890 N N . ALA A 1 113 ? 12.461 14.469 7.408 1.00 53.97 113 ALA A N 1
ATOM 891 C CA . ALA A 1 113 ? 11.620 14.384 8.603 1.00 53.97 113 ALA A CA 1
ATOM 892 C C . ALA A 1 113 ? 10.240 15.046 8.410 1.00 53.97 113 ALA A C 1
ATOM 894 O O . ALA A 1 113 ? 10.050 16.226 8.702 1.00 53.97 113 ALA A O 1
ATOM 895 N N . LEU A 1 114 ? 9.250 14.267 7.966 1.00 58.78 114 LEU A N 1
ATOM 896 C CA . LEU A 1 114 ? 7.840 14.585 8.177 1.00 58.78 114 LEU A CA 1
ATOM 897 C C . LEU A 1 114 ? 7.590 14.528 9.685 1.00 58.78 114 LEU A C 1
ATOM 899 O O . LEU A 1 114 ? 8.065 13.604 10.347 1.00 58.78 114 LEU A O 1
ATOM 903 N N . ALA A 1 115 ? 6.868 15.503 10.236 1.00 56.75 115 ALA A N 1
ATOM 904 C CA . ALA A 1 115 ? 6.544 15.559 11.658 1.00 56.75 115 ALA A CA 1
ATOM 905 C C . ALA A 1 115 ? 5.721 14.320 12.077 1.00 56.75 115 ALA A C 1
ATOM 907 O O . ALA A 1 115 ? 4.499 14.310 11.943 1.00 56.75 115 ALA A O 1
ATOM 908 N N . THR A 1 116 ? 6.377 13.249 12.539 1.00 60.03 116 THR A N 1
ATOM 909 C CA . THR A 1 116 ? 5.719 11.981 12.922 1.00 60.03 116 THR A CA 1
ATOM 910 C C . THR A 1 116 ? 5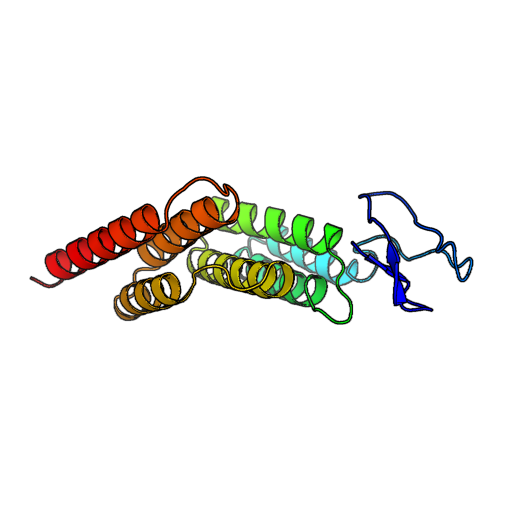.719 11.688 14.407 1.00 60.03 116 THR A C 1
ATOM 912 O O . THR A 1 116 ? 4.954 10.827 14.822 1.00 60.03 116 THR A O 1
ATOM 915 N N . GLU A 1 117 ? 6.498 12.400 15.223 1.00 61.19 117 GLU A N 1
ATOM 916 C CA . GLU A 1 117 ? 6.549 12.138 16.671 1.00 61.19 117 GLU A CA 1
ATOM 917 C C . GLU A 1 117 ? 5.155 12.230 17.318 1.00 61.19 117 GLU A C 1
ATOM 919 O O . GLU A 1 117 ? 4.771 11.377 18.115 1.00 61.19 117 GLU A O 1
ATOM 924 N N . ASN A 1 118 ? 4.346 13.210 16.900 1.00 63.66 118 ASN A N 1
ATOM 925 C CA . ASN A 1 118 ? 2.973 13.372 17.387 1.00 63.66 118 ASN A CA 1
ATOM 926 C C . ASN A 1 118 ? 2.022 12.296 16.832 1.00 63.66 118 ASN A C 1
ATOM 928 O O . ASN A 1 118 ? 1.123 11.840 17.537 1.00 63.66 118 ASN A O 1
ATOM 932 N N . LEU A 1 119 ? 2.228 11.856 15.584 1.00 72.81 119 LEU A N 1
ATOM 933 C CA . LEU A 1 119 ? 1.421 10.797 14.974 1.00 72.81 119 LEU A CA 1
ATOM 934 C C . LEU A 1 119 ? 1.630 9.461 15.696 1.00 72.81 119 LEU A C 1
ATOM 936 O O . LEU A 1 119 ? 0.655 8.785 16.014 1.00 72.81 119 LEU A O 1
ATOM 940 N N . GLU A 1 120 ? 2.882 9.082 15.962 1.00 74.50 120 GLU A N 1
ATOM 941 C CA . GLU A 1 120 ? 3.211 7.799 16.592 1.00 74.50 120 GLU A CA 1
ATOM 942 C C . GLU A 1 120 ? 2.592 7.681 17.988 1.00 74.50 120 GLU A C 1
ATOM 944 O O . GLU A 1 120 ? 1.997 6.651 18.309 1.00 74.50 120 GLU A O 1
ATOM 949 N N . GLN A 1 121 ? 2.632 8.760 18.778 1.00 71.56 121 GLN A N 1
ATOM 950 C CA . GLN A 1 121 ? 1.977 8.810 20.088 1.00 71.56 121 GLN A CA 1
ATOM 951 C C . GLN A 1 121 ? 0.454 8.654 19.981 1.00 71.56 121 GLN A C 1
ATOM 953 O O . GLN A 1 121 ? -0.142 7.878 20.730 1.00 71.56 121 GLN A O 1
ATOM 958 N N . GLY A 1 122 ? -0.187 9.356 19.040 1.00 72.19 122 GLY A N 1
ATOM 959 C CA . GLY A 1 122 ? -1.629 9.240 18.813 1.00 72.19 122 GLY A CA 1
ATOM 960 C C . GLY A 1 122 ? -2.047 7.830 18.378 1.00 72.19 122 GLY A C 1
ATOM 961 O O . GLY A 1 122 ? -3.019 7.284 18.906 1.00 72.19 122 GLY A O 1
ATOM 962 N N . ILE A 1 123 ? -1.292 7.219 17.456 1.00 81.31 123 ILE A N 1
ATOM 963 C CA . ILE A 1 123 ? -1.520 5.840 17.001 1.00 81.31 123 ILE A CA 1
ATOM 964 C C . ILE A 1 123 ? -1.371 4.867 18.170 1.00 81.31 123 ILE A C 1
ATOM 966 O O . ILE A 1 123 ? -2.214 3.991 18.338 1.00 81.31 123 ILE A O 1
ATOM 970 N N . GLU A 1 124 ? -0.338 5.011 19.003 1.00 80.88 124 GLU A N 1
ATOM 971 C CA . GLU A 1 124 ? -0.124 4.108 20.135 1.00 80.88 124 GLU A CA 1
ATOM 972 C C . GLU A 1 124 ? -1.265 4.179 21.162 1.00 80.88 124 GLU A C 1
ATOM 974 O O . GLU A 1 124 ? -1.699 3.146 21.680 1.00 80.88 124 GLU A O 1
ATOM 979 N N . ILE A 1 125 ? -1.801 5.375 21.416 1.00 77.25 125 ILE A N 1
ATOM 980 C CA . ILE A 1 125 ? -2.967 5.570 22.286 1.00 77.25 125 ILE A CA 1
ATOM 981 C C . ILE A 1 125 ? -4.202 4.856 21.710 1.00 77.25 125 ILE A C 1
ATOM 983 O O . ILE A 1 125 ? -4.835 4.068 22.416 1.00 77.25 125 ILE A O 1
ATOM 987 N N . ALA A 1 126 ? -4.520 5.078 20.430 1.00 79.44 126 ALA A N 1
ATOM 988 C CA . ALA A 1 126 ? -5.656 4.435 19.765 1.00 79.44 126 ALA A CA 1
ATOM 989 C C . ALA A 1 126 ? -5.508 2.902 19.704 1.00 79.44 126 ALA A C 1
ATOM 991 O O . ALA A 1 126 ? -6.468 2.167 19.956 1.00 79.44 126 ALA A O 1
ATOM 992 N N . ARG A 1 127 ? -4.285 2.416 19.468 1.00 80.94 127 ARG A N 1
ATOM 993 C CA . ARG A 1 127 ? -3.955 0.989 19.427 1.00 80.94 127 ARG A CA 1
ATOM 994 C C . ARG A 1 127 ? -4.147 0.301 20.769 1.00 80.94 127 ARG A C 1
ATOM 996 O O . ARG A 1 127 ? -4.749 -0.768 20.827 1.00 80.94 127 ARG A O 1
ATOM 1003 N N . ARG A 1 128 ? -3.679 0.911 21.865 1.00 82.38 128 ARG A N 1
ATOM 1004 C CA . ARG A 1 128 ? -3.878 0.382 23.231 1.00 82.38 128 ARG A CA 1
ATOM 1005 C C . ARG A 1 128 ? -5.358 0.296 23.614 1.00 82.38 128 ARG A C 1
ATOM 1007 O O . ARG A 1 128 ? -5.715 -0.522 24.457 1.00 82.38 128 ARG A O 1
ATOM 1014 N N . ALA A 1 129 ? -6.202 1.109 22.983 1.00 80.50 129 ALA A N 1
ATOM 1015 C CA . ALA A 1 129 ? -7.648 1.089 23.151 1.00 80.50 129 ALA A CA 1
ATOM 1016 C C . ALA A 1 129 ? -8.389 0.157 22.170 1.00 80.50 129 ALA A C 1
ATOM 1018 O O . ALA A 1 129 ? -9.615 0.101 22.218 1.00 80.50 129 ALA A O 1
ATOM 1019 N N . TYR A 1 130 ? -7.686 -0.576 21.294 1.00 80.31 130 TYR A N 1
ATOM 1020 C CA . TYR A 1 130 ? -8.277 -1.423 20.245 1.00 80.31 130 TYR A CA 1
ATOM 1021 C C . TYR A 1 130 ? -9.229 -0.658 19.303 1.00 80.31 130 TYR A C 1
ATOM 1023 O O . TYR A 1 130 ? -10.291 -1.160 18.930 1.00 80.31 130 TYR A O 1
ATOM 1031 N N . ARG A 1 131 ? -8.855 0.571 18.916 1.00 78.56 131 ARG A N 1
ATOM 1032 C CA . ARG A 1 131 ? -9.657 1.468 18.065 1.00 78.56 131 ARG A CA 1
ATOM 1033 C C . ARG A 1 131 ? -8.982 1.747 16.713 1.00 78.56 131 ARG A C 1
ATOM 1035 O O . ARG A 1 131 ? -8.475 2.852 16.499 1.00 78.56 131 ARG A O 1
ATOM 1042 N N . PRO A 1 132 ? -8.994 0.783 15.771 1.00 78.12 132 PRO A N 1
ATOM 1043 C CA . PRO A 1 132 ? -8.378 0.959 14.452 1.00 78.12 132 PRO A CA 1
ATOM 1044 C C . PRO A 1 132 ? -9.047 2.068 13.622 1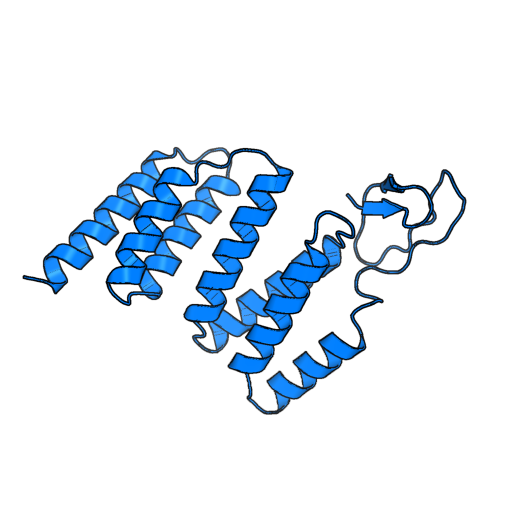.00 78.12 132 PRO A C 1
ATOM 1046 O O . PRO A 1 132 ? -8.408 2.674 12.766 1.00 78.12 132 PRO A O 1
ATOM 1049 N N . ASP A 1 133 ? -10.309 2.404 13.905 1.00 76.56 133 ASP A N 1
ATOM 1050 C CA . ASP A 1 133 ? -10.993 3.562 13.321 1.00 76.56 133 ASP A CA 1
ATOM 1051 C C . ASP A 1 133 ? -10.353 4.896 13.746 1.00 76.56 133 ASP A C 1
ATOM 1053 O O . ASP A 1 133 ? -10.263 5.827 12.943 1.00 76.56 133 ASP A O 1
ATOM 1057 N N . LEU A 1 134 ? -9.877 4.990 14.992 1.00 80.06 134 LEU A N 1
ATOM 1058 C CA . LEU A 1 134 ? -9.173 6.167 15.501 1.00 80.06 134 LEU A CA 1
ATOM 1059 C C . LEU A 1 134 ? -7.720 6.205 15.008 1.00 80.06 134 LEU A C 1
ATOM 1061 O O . LEU A 1 134 ? -7.251 7.285 14.648 1.00 80.06 134 LEU A O 1
ATOM 1065 N N . GLU A 1 135 ? -7.044 5.050 14.898 1.00 81.88 135 GLU A N 1
ATOM 1066 C CA . GLU A 1 135 ? -5.739 4.952 14.214 1.00 81.88 135 GLU A CA 1
ATOM 1067 C C . GLU A 1 135 ? -5.849 5.496 12.779 1.00 81.88 135 GLU A C 1
ATOM 1069 O O . GLU A 1 135 ? -5.070 6.360 12.376 1.00 81.88 135 GLU A O 1
ATOM 1074 N N . MET A 1 136 ? -6.877 5.076 12.035 1.00 81.69 136 MET A N 1
ATOM 1075 C CA . MET A 1 136 ? -7.116 5.528 10.664 1.00 81.69 136 MET A CA 1
ATOM 1076 C C . MET A 1 136 ? -7.418 7.032 10.567 1.00 81.69 136 MET A C 1
ATOM 1078 O O . MET A 1 136 ? -6.906 7.705 9.673 1.00 81.69 136 MET A O 1
ATOM 1082 N N . LYS A 1 137 ? -8.199 7.601 11.497 1.00 79.75 137 LYS A N 1
ATOM 1083 C CA . LYS A 1 137 ? -8.450 9.057 11.535 1.00 79.75 137 LYS A CA 1
ATOM 1084 C C . LYS A 1 137 ? -7.164 9.867 11.707 1.00 79.75 137 LYS A C 1
ATOM 1086 O O . LYS A 1 137 ? -7.025 10.917 11.080 1.00 79.75 137 LYS A O 1
ATOM 1091 N N . LEU A 1 138 ? -6.246 9.399 12.553 1.00 79.50 138 LEU A N 1
ATOM 1092 C CA . LEU A 1 138 ? -4.958 10.057 12.786 1.00 79.50 138 LEU A CA 1
ATOM 1093 C C . LEU A 1 138 ? -4.039 9.941 11.567 1.00 79.50 138 LEU A C 1
ATOM 1095 O O . LEU A 1 138 ? -3.424 10.929 11.168 1.00 79.50 138 LEU A O 1
ATOM 1099 N N . LEU A 1 139 ? -4.005 8.766 10.936 1.00 78.25 139 LEU A N 1
ATOM 1100 C CA . LEU A 1 139 ? -3.245 8.523 9.709 1.00 78.25 139 LEU A CA 1
ATOM 1101 C C . LEU A 1 139 ? -3.735 9.397 8.548 1.00 78.25 139 LEU A C 1
ATOM 1103 O O . LEU A 1 139 ? -2.926 10.042 7.888 1.00 78.25 139 LEU A O 1
ATOM 1107 N N . GLN A 1 140 ? -5.051 9.516 8.352 1.00 74.88 140 GLN A N 1
ATOM 1108 C CA . GLN A 1 140 ? -5.630 10.412 7.343 1.00 74.88 140 GLN A CA 1
ATOM 1109 C C . GLN A 1 140 ? -5.333 11.889 7.627 1.00 74.88 140 GLN A C 1
ATOM 1111 O O . GLN A 1 140 ? -5.058 12.657 6.704 1.00 74.88 140 GLN A O 1
ATOM 1116 N N . ALA A 1 141 ? -5.379 12.303 8.897 1.00 73.38 141 ALA A N 1
ATOM 1117 C CA . ALA A 1 141 ? -5.023 13.666 9.280 1.00 73.38 141 ALA A CA 1
ATOM 1118 C C . ALA A 1 141 ? -3.551 13.967 8.960 1.00 73.38 141 ALA A C 1
ATOM 1120 O O . ALA A 1 141 ? -3.252 15.015 8.393 1.00 73.38 141 ALA A O 1
ATOM 1121 N N . HIS A 1 142 ? -2.647 13.027 9.247 1.00 73.31 142 HIS A N 1
ATOM 1122 C CA . HIS A 1 142 ? -1.232 13.153 8.903 1.00 73.31 142 HIS A CA 1
ATOM 1123 C C . HIS A 1 142 ? -0.995 13.165 7.391 1.00 73.31 142 HIS A C 1
ATOM 1125 O O . HIS A 1 142 ? -0.298 14.047 6.900 1.00 73.31 142 HIS A O 1
ATOM 1131 N N . TRP A 1 143 ? -1.653 12.282 6.637 1.00 69.69 143 TRP A N 1
ATOM 1132 C CA . TRP A 1 143 ? -1.583 12.247 5.172 1.00 69.69 143 TRP A CA 1
ATOM 1133 C C . TRP A 1 143 ? -1.934 13.598 4.530 1.00 69.69 143 TRP A C 1
ATOM 1135 O O . TRP A 1 143 ? -1.271 14.043 3.590 1.00 69.69 143 TRP A O 1
ATOM 1145 N N . ASN A 1 144 ? -2.943 14.286 5.070 1.00 67.25 144 ASN A N 1
ATOM 1146 C CA . ASN A 1 144 ? -3.326 15.621 4.612 1.00 67.25 144 ASN A CA 1
ATOM 1147 C C . ASN A 1 144 ? -2.260 16.684 4.920 1.00 67.25 144 ASN A C 1
ATOM 1149 O O . ASN A 1 144 ? -2.073 17.589 4.115 1.00 67.25 144 ASN A O 1
ATOM 1153 N N . VAL A 1 145 ? -1.546 16.571 6.044 1.00 64.75 145 VAL A N 1
ATOM 1154 C CA . VAL A 1 145 ? -0.426 17.467 6.391 1.00 64.75 145 VAL A CA 1
ATOM 1155 C C . VAL A 1 145 ? 0.786 17.222 5.483 1.00 64.75 145 VAL A C 1
ATOM 1157 O O . VAL A 1 145 ? 1.467 18.167 5.101 1.00 64.75 145 VAL A O 1
ATOM 1160 N N . VAL A 1 146 ? 1.052 15.965 5.115 1.00 61.88 146 VAL A N 1
ATOM 1161 C CA . VAL A 1 146 ? 2.208 15.582 4.286 1.00 61.88 146 VAL A CA 1
ATOM 1162 C C . VAL A 1 146 ? 2.044 15.995 2.820 1.00 61.88 146 VAL A C 1
ATOM 1164 O O . VAL A 1 146 ? 2.999 16.490 2.229 1.00 61.88 146 VAL A O 1
ATOM 1167 N N . ASN A 1 147 ? 0.859 15.809 2.227 1.00 58.38 147 ASN A N 1
ATOM 1168 C CA . ASN A 1 147 ? 0.638 16.088 0.798 1.00 58.38 147 ASN A CA 1
ATOM 1169 C C . ASN A 1 147 ? 0.289 17.542 0.479 1.00 58.38 147 ASN A C 1
ATOM 1171 O O . ASN A 1 147 ? 0.461 17.984 -0.655 1.00 58.38 147 ASN A O 1
ATOM 1175 N N . TRP A 1 148 ? -0.215 18.288 1.457 1.00 53.62 148 TRP A N 1
ATOM 1176 C CA . TRP A 1 148 ? -0.577 19.685 1.282 1.00 53.62 148 TRP A CA 1
ATOM 1177 C C . TRP A 1 148 ? 0.331 20.499 2.194 1.00 53.62 148 TRP A C 1
ATOM 1179 O O . TRP A 1 148 ? 0.030 20.669 3.373 1.00 53.62 148 TRP A O 1
ATOM 1189 N N . HIS A 1 149 ? 1.441 21.002 1.642 1.00 50.16 149 HIS A N 1
ATOM 1190 C CA . HIS A 1 149 ? 2.472 21.820 2.308 1.00 50.16 149 HIS A CA 1
ATOM 1191 C C . HIS A 1 149 ? 1.961 23.089 3.047 1.00 50.16 149 HIS A C 1
ATOM 1193 O O . HIS A 1 149 ? 2.770 23.876 3.530 1.00 50.16 149 HIS A O 1
ATOM 1199 N N . ASP A 1 150 ? 0.645 23.281 3.164 1.00 40.97 150 ASP A N 1
ATOM 1200 C CA . ASP A 1 150 ? -0.031 24.473 3.680 1.00 40.97 150 ASP A CA 1
ATOM 1201 C C . ASP A 1 150 ? -0.856 24.245 4.962 1.00 40.97 150 ASP A C 1
ATOM 1203 O O . ASP A 1 150 ? -1.404 25.208 5.502 1.00 40.97 150 ASP A O 1
ATOM 1207 N N . SER A 1 151 ? -0.967 23.018 5.492 1.00 49.09 151 SER A N 1
ATOM 1208 C CA . SER A 1 151 ? -1.755 22.788 6.715 1.00 49.09 151 SER A CA 1
ATOM 1209 C C . SER A 1 151 ? -0.855 22.715 7.959 1.00 49.09 151 SER A C 1
ATOM 1211 O O . SER A 1 151 ? -0.010 21.822 8.045 1.00 49.09 151 SER A O 1
ATOM 1213 N N . PRO A 1 152 ? -0.990 23.621 8.951 1.00 51.34 152 PRO A N 1
ATOM 1214 C CA . PRO A 1 152 ? -0.115 23.634 10.118 1.00 51.34 152 PRO A CA 1
ATOM 1215 C C . PRO A 1 152 ? -0.226 22.326 10.912 1.00 51.34 152 PRO A C 1
ATOM 1217 O O . PRO A 1 152 ? -1.327 21.794 11.086 1.00 51.34 152 PRO A O 1
ATOM 1220 N N . ASN A 1 153 ? 0.891 21.885 11.503 1.00 56.84 153 ASN A N 1
ATOM 1221 C CA . ASN A 1 153 ? 0.977 20.800 12.501 1.00 56.84 153 ASN A CA 1
ATOM 1222 C C . ASN A 1 153 ? -0.116 20.854 13.595 1.00 56.84 153 ASN A C 1
ATOM 1224 O O . ASN A 1 153 ? -0.407 19.840 14.225 1.00 56.84 153 ASN A O 1
ATOM 1228 N N . GLN A 1 154 ? -0.735 22.020 13.804 1.00 58.44 154 GLN A N 1
ATOM 1229 C CA . GLN A 1 154 ? -1.882 22.226 14.684 1.00 58.44 154 GLN A CA 1
ATOM 1230 C C . GLN A 1 154 ? -3.067 21.299 14.358 1.00 58.44 154 GLN A C 1
ATOM 1232 O O . GLN A 1 154 ? -3.654 20.742 15.275 1.00 58.44 154 GLN A O 1
ATOM 1237 N N . SER A 1 155 ? -3.364 21.037 13.078 1.00 64.81 155 SER A N 1
ATOM 1238 C CA . SER A 1 155 ? -4.498 20.174 12.696 1.00 64.81 155 SER A CA 1
ATOM 1239 C C . SER A 1 155 ? -4.342 18.718 13.157 1.00 64.81 155 SER A C 1
ATOM 1241 O O . SER A 1 155 ? -5.333 18.060 13.471 1.00 64.81 155 SER A O 1
ATOM 1243 N N . LEU A 1 156 ? -3.103 18.221 13.242 1.00 66.50 156 LEU A N 1
ATOM 1244 C CA . LEU A 1 156 ? -2.793 16.897 13.777 1.00 66.50 156 LEU A CA 1
ATOM 1245 C C . LEU A 1 156 ? -2.911 16.873 15.306 1.00 66.50 156 LEU A C 1
ATOM 1247 O O . LEU A 1 156 ? -3.468 15.927 15.855 1.00 66.50 156 LEU A O 1
ATOM 1251 N N . LEU A 1 157 ? -2.419 17.915 15.984 1.00 66.25 157 LEU A N 1
ATOM 1252 C CA . LEU A 1 157 ? -2.516 18.049 17.442 1.00 66.25 157 LEU A CA 1
ATOM 1253 C C . LEU A 1 157 ? -3.973 18.124 17.909 1.00 66.25 157 LEU A C 1
ATOM 1255 O O . LEU A 1 157 ? -4.350 17.387 18.818 1.00 66.25 157 LEU A O 1
ATOM 1259 N N . ASP A 1 158 ? -4.803 18.917 17.229 1.00 71.62 158 ASP A N 1
ATOM 1260 C CA . ASP A 1 158 ? -6.236 19.024 17.519 1.00 71.62 158 ASP A CA 1
ATOM 1261 C C . ASP A 1 158 ? -6.935 17.658 17.346 1.00 71.62 158 ASP A C 1
ATOM 1263 O O . ASP A 1 158 ? -7.824 17.288 18.114 1.00 71.62 158 ASP A O 1
ATOM 1267 N N . ARG A 1 159 ? -6.496 16.854 16.364 1.00 72.31 159 ARG A N 1
ATOM 1268 C CA . ARG A 1 159 ? -7.022 15.498 16.136 1.00 72.31 159 ARG A CA 1
ATOM 1269 C C . ARG A 1 159 ? -6.587 14.500 17.205 1.00 72.31 159 ARG A C 1
ATOM 1271 O O . ARG A 1 159 ? -7.367 13.621 17.565 1.00 72.31 159 ARG A O 1
ATOM 1278 N N . ILE A 1 160 ? -5.362 14.625 17.710 1.00 72.44 160 ILE A N 1
ATOM 1279 C CA . ILE A 1 160 ? -4.866 13.815 18.830 1.00 72.44 160 ILE A CA 1
ATOM 1280 C C . ILE A 1 160 ? -5.666 14.135 20.095 1.00 72.44 160 ILE A C 1
ATOM 1282 O O . ILE A 1 160 ? -6.092 13.211 20.786 1.00 72.44 160 ILE A O 1
ATOM 1286 N N . GLU A 1 161 ? -5.928 15.415 20.367 1.00 78.19 161 GLU A N 1
ATOM 1287 C CA . GLU A 1 161 ? -6.759 15.843 21.496 1.00 78.19 161 GLU A CA 1
ATOM 1288 C C . GLU A 1 161 ? -8.202 15.319 21.371 1.00 78.19 161 GLU A C 1
ATOM 1290 O O . GLU A 1 161 ? -8.762 14.796 22.336 1.00 78.19 161 GLU A O 1
ATOM 1295 N N . GLU A 1 162 ? -8.796 15.365 20.173 1.00 77.75 162 GLU A N 1
ATOM 1296 C CA . GLU A 1 162 ? -10.121 14.787 19.901 1.00 77.75 162 GLU A CA 1
ATOM 1297 C C . GLU A 1 162 ? -10.161 13.278 20.204 1.00 77.75 162 GLU A C 1
ATOM 1299 O O . GLU A 1 162 ? -11.067 12.805 20.893 1.00 77.75 162 GLU A O 1
ATOM 1304 N N . VAL A 1 163 ? -9.154 12.521 19.752 1.00 78.12 163 VAL A N 1
ATOM 1305 C CA . VAL A 1 163 ? -9.033 11.078 20.029 1.00 78.12 163 VAL A CA 1
ATOM 1306 C C . VAL A 1 163 ? -8.891 10.807 21.527 1.00 78.12 163 VAL A C 1
ATOM 1308 O O . VAL A 1 163 ? -9.572 9.926 22.052 1.00 78.12 163 VAL A O 1
ATOM 1311 N N . GLN A 1 164 ? -8.055 11.573 22.232 1.00 78.50 164 GLN A N 1
ATOM 1312 C CA . GLN A 1 164 ? -7.895 11.445 23.683 1.00 78.50 164 GLN A CA 1
ATOM 1313 C C . GLN A 1 164 ? -9.211 11.712 24.424 1.00 78.50 164 GLN A C 1
ATOM 1315 O O . GLN A 1 164 ? -9.562 10.973 25.343 1.00 78.50 164 GLN A O 1
ATOM 1320 N N . ASN A 1 165 ? -9.970 12.723 24.000 1.00 81.69 165 ASN A N 1
ATOM 1321 C CA . ASN A 1 165 ? -11.267 13.045 24.589 1.00 81.69 165 ASN A CA 1
ATOM 1322 C C . ASN A 1 165 ? -12.306 11.937 24.366 1.00 81.69 165 ASN A C 1
ATOM 1324 O O . ASN A 1 165 ? -13.014 11.591 25.309 1.00 81.69 165 ASN A O 1
ATOM 1328 N N . ILE A 1 166 ? -12.365 11.345 23.167 1.00 77.62 166 ILE A N 1
ATOM 1329 C CA . ILE A 1 166 ? -13.248 10.201 22.873 1.00 77.62 166 ILE A CA 1
ATOM 1330 C C . ILE A 1 166 ? -12.911 9.018 23.790 1.00 77.62 166 ILE A C 1
ATOM 1332 O O . ILE A 1 166 ? -13.794 8.456 24.430 1.00 77.62 166 ILE A O 1
ATOM 1336 N N . LEU A 1 167 ? -11.627 8.677 23.917 1.00 75.19 167 LEU A N 1
ATOM 1337 C CA . LEU A 1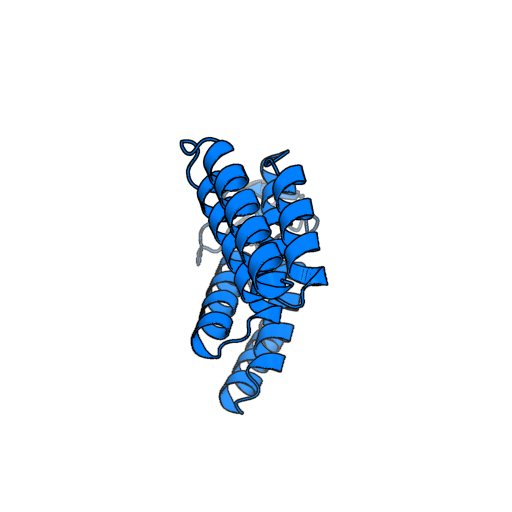 167 ? -11.191 7.550 24.745 1.00 75.19 167 LEU A CA 1
ATOM 1338 C C . LEU A 1 167 ? -11.465 7.766 26.237 1.00 75.19 167 LEU A C 1
ATOM 1340 O O . LEU A 1 167 ? -11.852 6.831 26.933 1.00 75.19 167 LEU A O 1
ATOM 1344 N N . ASN A 1 168 ? -11.302 8.995 26.729 1.00 77.00 168 ASN A N 1
ATOM 1345 C CA . ASN A 1 168 ? -11.616 9.333 28.117 1.00 77.00 168 ASN A CA 1
ATOM 1346 C C . ASN A 1 168 ? -13.124 9.271 28.415 1.00 77.00 168 ASN A C 1
ATOM 1348 O O . ASN A 1 168 ? -13.497 9.004 29.554 1.00 77.00 168 ASN A O 1
ATOM 1352 N N . GLN A 1 169 ? -13.984 9.508 27.420 1.00 74.69 169 GLN A N 1
ATOM 1353 C CA . GLN A 1 169 ? -15.440 9.375 27.555 1.00 74.69 169 GLN A CA 1
ATOM 1354 C C . GLN A 1 169 ? -15.906 7.915 27.501 1.00 74.69 169 GLN A C 1
ATOM 1356 O O . GLN A 1 169 ? -16.853 7.569 28.195 1.00 74.69 169 GLN A O 1
ATOM 1361 N N . ASP A 1 170 ? -15.231 7.059 26.729 1.00 63.88 170 ASP A N 1
ATOM 1362 C CA . ASP A 1 170 ? -15.559 5.628 26.623 1.00 63.88 170 ASP A CA 1
ATOM 1363 C C . ASP A 1 170 ? -15.150 4.819 27.880 1.00 63.88 170 ASP A C 1
ATOM 1365 O O . ASP A 1 170 ? -15.635 3.706 28.092 1.00 63.88 170 ASP A O 1
ATOM 1369 N N . LEU A 1 171 ? -14.249 5.359 28.713 1.00 56.72 171 LEU A N 1
ATOM 1370 C CA . LEU A 1 171 ? -13.710 4.718 29.925 1.00 56.72 171 LEU A CA 1
ATOM 1371 C C . LEU A 1 171 ? -14.338 5.211 31.246 1.00 56.72 171 LEU A C 1
ATOM 1373 O O . LEU A 1 171 ? -13.979 4.687 32.305 1.00 56.72 171 LEU A O 1
ATOM 1377 N N . GLY A 1 172 ? -15.217 6.218 31.198 1.00 49.09 172 GLY A N 1
ATOM 1378 C CA . GLY A 1 172 ? -15.901 6.807 32.361 1.00 49.09 172 GLY A CA 1
ATOM 1379 C C . GLY A 1 172 ? -17.327 6.307 32.528 1.00 49.09 172 GLY A C 1
ATOM 1380 O O . GLY A 1 172 ? -17.687 5.968 33.678 1.00 49.09 172 GLY A O 1
#

Organism: NCBI:txid408172

pLDDT: mean 80.48, std 13.13, range [40.97, 98.56]

Secondary structure (DSSP, 8-state):
-EE-TTT--EE---TTPPPBPTTT-PBPPPTTGGGHHHHHHHHHHHHTT-HHHHHHHHHHHHHHHT-TTT--HHHHHHHHHHHHHHHHHHT-HHHHHHHHHHHHHHHHHHHS--S-HHHHHHHHHHHHTT-HHHHHHHHHHHHHHHH-TTS-THHHHHHHHHHHHHHHHHT-

Sequence (172 aa):
VGSCIECNVFFEEEEGVQHVCEECGKLQPESGSWAVEQMAEVDRLESEGAHSEAADALLELFYTASDHEYSDWPFSWKVGERLEGLCRTHGLANQHVVFHIAHIRILQRQNGALATENLEQGIEIARRAYRPDLEMKLLQAHWNVVNWHDSPNQSLLDRIEEVQNILNQDLG

Foldseek 3Di:
DFAAPVPRHDDDDDAPDFDQDPPPRDTGDHQCPVCVVLVVVLVVCVVVVVLLVSLVSLLVVLCVCLDPVHHRPVNNVVSLVVSCVSCVVPVVLVSNLVSLVSVVVSLCVVVPDQPCPLLVVLLVVCVVVVNSVLSVQLSVQSVCCSVDVPDDPVSSVVSSVVSVVVSVVVVD